Protein AF-A0A9E0N3Q5-F1 (afdb_monomer)

Solvent-accessible surface area (backbone atoms only — not comparable to full-atom values): 9270 Å² total; per-residue (Å²): 134,84,78,81,69,76,55,69,64,60,50,49,52,55,47,21,75,75,67,37,58,82,68,37,63,36,84,40,84,40,103,42,85,47,81,88,51,30,49,44,81,39,65,63,56,91,84,67,74,76,74,78,75,83,82,80,71,87,70,84,83,65,54,80,38,70,50,98,61,68,41,80,38,55,69,56,97,90,34,49,38,51,85,44,68,46,44,80,76,46,68,76,48,76,42,80,37,50,75,65,75,50,89,89,46,101,57,61,57,73,62,43,44,36,39,31,31,39,28,36,32,78,76,51,62,48,32,33,32,34,32,50,75,82,61,51,51,47,103,82,69,45,75,42,34,29,43,37,25,37,47,129

Mean predicted aligned error: 9.2 Å

pLDDT: mean 81.01, std 14.13, range [38.59, 95.25]

Radius of gyration: 20.04 Å; Cα contacts (8 Å, |Δi|>4): 259; chains: 1; bounding box: 64×31×47 Å

Structure (mmCIF, N/CA/C/O backbone):
data_AF-A0A9E0N3Q5-F1
#
_entry.id   AF-A0A9E0N3Q5-F1
#
loop_
_atom_site.group_PDB
_atom_site.id
_atom_site.type_symbol
_atom_site.label_atom_id
_atom_site.label_alt_id
_atom_site.label_comp_id
_atom_site.label_asym_id
_atom_site.label_entity_id
_atom_site.label_seq_id
_atom_site.pdbx_PDB_ins_code
_atom_site.Cartn_x
_atom_site.Cartn_y
_atom_site.Cartn_z
_atom_site.occupancy
_atom_site.B_iso_or_equiv
_atom_site.auth_seq_id
_atom_site.auth_comp_id
_atom_site.auth_asym_id
_atom_site.auth_atom_id
_atom_site.pdbx_PDB_model_num
ATOM 1 N N . GLU A 1 1 ? -41.183 0.006 6.611 1.00 38.59 1 GLU A N 1
ATOM 2 C CA . GLU A 1 1 ? -40.878 0.174 8.045 1.00 38.59 1 GLU A CA 1
ATOM 3 C C . GLU A 1 1 ? -39.390 0.453 8.188 1.00 38.59 1 GLU A C 1
ATOM 5 O O . GLU A 1 1 ? -38.574 -0.404 7.871 1.00 38.59 1 GLU A O 1
ATOM 10 N N . GLN A 1 2 ? -39.025 1.692 8.519 1.00 44.47 2 GLN A N 1
ATOM 11 C CA . GLN A 1 2 ? -37.634 2.066 8.766 1.00 44.47 2 GLN A CA 1
ATOM 12 C C . GLN A 1 2 ? -37.304 1.627 10.193 1.00 44.47 2 GLN A C 1
ATOM 14 O O . GLN A 1 2 ? -37.758 2.254 11.145 1.00 44.47 2 GLN A O 1
ATOM 19 N N . HIS A 1 3 ? -36.563 0.531 10.354 1.00 48.69 3 HIS A N 1
ATOM 20 C CA . HIS A 1 3 ? -35.942 0.251 11.644 1.00 48.69 3 HIS A CA 1
ATOM 21 C C . HIS A 1 3 ? -34.902 1.347 11.865 1.00 48.69 3 HIS A C 1
ATOM 23 O O . HIS A 1 3 ? -33.896 1.395 11.156 1.00 48.69 3 HIS A O 1
ATOM 29 N N . ALA A 1 4 ? -35.179 2.266 12.791 1.00 62.66 4 ALA A N 1
ATOM 30 C CA . ALA A 1 4 ? -34.179 3.200 13.278 1.00 62.66 4 ALA A CA 1
ATOM 31 C C . ALA A 1 4 ? -33.047 2.355 13.874 1.00 62.66 4 ALA A C 1
ATOM 33 O O . ALA A 1 4 ? -33.218 1.743 14.925 1.00 62.66 4 ALA A O 1
ATOM 34 N N . GLY A 1 5 ? -31.948 2.216 13.130 1.00 68.94 5 GLY A N 1
ATOM 35 C CA . GLY A 1 5 ? -30.794 1.451 13.584 1.00 68.94 5 GLY A CA 1
ATOM 36 C C . GLY A 1 5 ? -30.239 2.039 14.878 1.00 68.94 5 GLY A C 1
ATOM 37 O O . GLY A 1 5 ? -30.340 3.247 15.105 1.00 68.94 5 GLY A O 1
ATOM 38 N N . ASP A 1 6 ? -29.648 1.183 15.712 1.00 77.00 6 ASP A N 1
ATOM 39 C CA . ASP A 1 6 ? -28.957 1.614 16.925 1.00 77.00 6 ASP A CA 1
ATOM 40 C C . ASP A 1 6 ? -27.935 2.717 16.586 1.00 77.00 6 ASP A C 1
ATOM 42 O O . ASP A 1 6 ? -27.230 2.619 15.571 1.00 77.00 6 ASP A O 1
ATOM 46 N N . PRO A 1 7 ? -27.788 3.753 17.433 1.00 86.81 7 PRO A N 1
ATOM 47 C CA . PRO A 1 7 ? -26.716 4.723 17.281 1.00 86.81 7 PRO A CA 1
ATOM 48 C C . PRO A 1 7 ? -25.360 4.016 17.171 1.00 86.81 7 PRO A C 1
ATOM 50 O O . PRO A 1 7 ? -25.105 3.021 17.858 1.00 86.81 7 PRO A O 1
ATOM 53 N N . LEU A 1 8 ? -24.454 4.556 16.347 1.00 83.56 8 LEU A N 1
ATOM 54 C CA . LEU A 1 8 ? -23.108 3.994 16.155 1.00 83.56 8 LEU A CA 1
ATOM 55 C C . LEU A 1 8 ? -22.393 3.738 17.494 1.00 83.56 8 LEU A C 1
ATOM 57 O O . LEU A 1 8 ? -21.663 2.760 17.627 1.00 83.56 8 LEU A O 1
ATOM 61 N N . ALA A 1 9 ? -22.664 4.584 18.493 1.00 83.88 9 ALA A N 1
ATOM 62 C CA . ALA A 1 9 ? -22.193 4.426 19.865 1.00 83.88 9 ALA A CA 1
ATOM 63 C C . ALA A 1 9 ? -22.581 3.124 20.517 1.00 83.88 9 ALA A C 1
ATOM 65 O O . ALA A 1 9 ? -21.718 2.331 20.891 1.00 83.88 9 ALA A O 1
ATOM 66 N N . GLN A 1 10 ? -23.872 2.866 20.552 1.00 86.56 10 GLN A N 1
ATOM 67 C CA . GLN A 1 10 ? -24.396 1.666 21.159 1.00 86.56 10 GLN A CA 1
ATOM 68 C C . GLN A 1 10 ? -23.944 0.412 20.401 1.00 86.56 10 GLN A C 1
ATOM 70 O O . GLN A 1 10 ? -23.652 -0.615 21.011 1.00 86.56 10 GLN A O 1
ATOM 75 N N . THR A 1 11 ? -23.813 0.501 19.075 1.00 87.88 11 THR A N 1
ATOM 76 C CA . THR A 1 11 ? -23.305 -0.607 18.255 1.00 87.88 11 THR A CA 1
ATOM 77 C C . THR A 1 11 ? -21.849 -0.935 18.589 1.00 87.88 11 THR A C 1
ATOM 79 O O . THR A 1 11 ? -21.525 -2.097 18.833 1.00 87.88 11 THR A O 1
ATOM 82 N N . LEU A 1 12 ? -20.971 0.070 18.637 1.00 87.50 12 LEU A N 1
ATOM 83 C CA . LEU A 1 12 ? -19.558 -0.132 18.959 1.00 87.50 12 LEU A CA 1
ATOM 84 C C . LEU A 1 12 ? -19.363 -0.611 20.400 1.00 87.50 12 LEU A C 1
ATOM 86 O O . LEU A 1 12 ? -18.597 -1.543 20.608 1.00 87.50 12 LEU A O 1
ATOM 90 N N . GLU A 1 13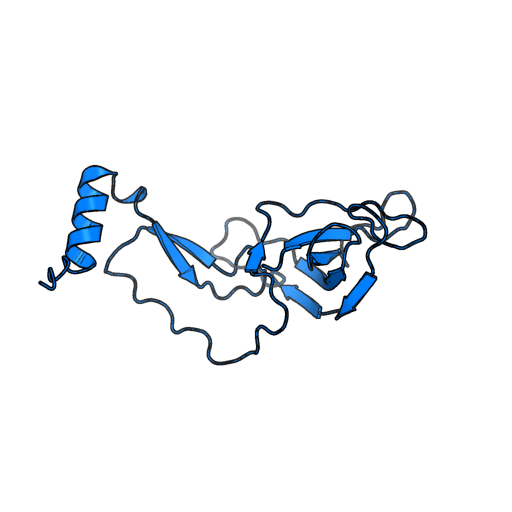 ? -20.087 -0.062 21.379 1.00 87.88 13 GLU A N 1
ATOM 91 C CA . GLU A 1 13 ? -20.035 -0.543 22.768 1.00 87.88 13 GLU A CA 1
ATOM 92 C C . GLU A 1 13 ? -20.415 -2.023 22.872 1.00 87.88 13 GLU A C 1
ATOM 94 O O . GLU A 1 13 ? -19.710 -2.809 23.507 1.00 87.88 13 GLU A O 1
ATOM 99 N N . ARG A 1 14 ? -21.494 -2.433 22.194 1.00 90.81 14 ARG A N 1
ATOM 100 C CA . ARG A 1 14 ? -21.924 -3.838 22.156 1.00 90.81 14 ARG A CA 1
ATOM 101 C C . ARG A 1 14 ? -20.892 -4.738 21.482 1.00 90.81 14 ARG A C 1
ATOM 103 O O . ARG A 1 14 ? -20.681 -5.858 21.946 1.00 90.81 14 ARG A O 1
ATOM 110 N N . LEU A 1 15 ? -20.268 -4.282 20.395 1.00 90.81 15 LEU A N 1
ATOM 111 C CA . LEU A 1 15 ? -19.197 -5.026 19.729 1.00 90.81 15 LEU A CA 1
ATOM 112 C C . LEU A 1 15 ? -17.980 -5.163 20.648 1.00 90.81 15 LEU A C 1
ATOM 114 O O . LEU A 1 15 ? -17.498 -6.277 20.837 1.00 90.81 15 LEU A O 1
ATOM 118 N N . SER A 1 16 ? -17.549 -4.077 21.286 1.00 91.50 16 SER A N 1
ATOM 119 C CA . SER A 1 16 ? -16.405 -4.059 22.201 1.00 91.50 16 SER A CA 1
ATOM 120 C C . SER A 1 16 ? -16.634 -4.935 23.431 1.00 91.50 16 SER A C 1
ATOM 122 O O . SER A 1 16 ? -15.728 -5.651 23.846 1.00 91.50 16 SER A O 1
ATOM 124 N N . ALA A 1 17 ? -17.853 -4.963 23.979 1.00 90.94 17 ALA A N 1
ATOM 125 C CA . ALA A 1 17 ? -18.203 -5.834 25.101 1.00 90.94 17 ALA A CA 1
ATOM 126 C C . ALA A 1 17 ? -18.172 -7.331 24.740 1.00 90.94 17 ALA A C 1
ATOM 128 O O . ALA A 1 17 ? -17.935 -8.168 25.607 1.00 90.94 17 ALA A O 1
ATOM 129 N N . ARG A 1 18 ? -18.423 -7.683 23.470 1.00 94.62 18 ARG A N 1
ATOM 130 C CA . ARG A 1 18 ? -18.472 -9.080 23.003 1.00 94.62 18 ARG A CA 1
ATOM 131 C C . ARG A 1 18 ? -17.147 -9.585 22.443 1.00 94.62 18 ARG A C 1
ATOM 133 O O . ARG A 1 18 ? -16.843 -10.760 22.608 1.00 94.62 18 ARG A O 1
ATOM 140 N N . LEU A 1 19 ? -16.410 -8.729 21.740 1.00 93.19 19 LEU A N 1
ATOM 141 C CA . LEU A 1 19 ? -15.172 -9.079 21.037 1.00 93.19 19 LEU A CA 1
ATOM 142 C C . LEU A 1 19 ? -13.914 -8.669 21.816 1.00 93.19 19 LEU A C 1
ATOM 144 O O . LEU A 1 19 ? -12.837 -9.163 21.506 1.00 93.19 19 LEU A O 1
ATOM 148 N N . GLY A 1 20 ? -14.046 -7.808 22.829 1.00 91.44 20 GLY A N 1
ATOM 149 C CA . GLY A 1 20 ? -12.934 -7.134 23.498 1.00 91.44 20 GLY A CA 1
ATOM 150 C C . GLY A 1 20 ? -12.699 -5.744 22.903 1.00 91.44 20 GLY A C 1
ATOM 151 O O . GLY A 1 20 ? -12.804 -5.554 21.691 1.00 91.44 20 GLY A O 1
ATOM 152 N N . ALA A 1 21 ? -12.387 -4.761 23.753 1.00 87.44 21 ALA A N 1
ATOM 153 C CA . ALA A 1 21 ? -12.256 -3.365 23.329 1.00 87.44 21 ALA A CA 1
ATOM 154 C C . ALA A 1 21 ? -11.159 -3.178 22.267 1.00 87.44 21 ALA A C 1
ATOM 156 O O . ALA A 1 21 ? -11.356 -2.438 21.308 1.00 87.44 21 ALA A O 1
ATOM 157 N N . ASP A 1 22 ? -10.058 -3.920 22.387 1.00 90.19 22 ASP A N 1
ATOM 158 C CA . ASP A 1 22 ? -8.915 -3.842 21.471 1.00 90.19 22 ASP A CA 1
ATOM 159 C C . ASP A 1 22 ? -9.163 -4.532 20.118 1.00 90.19 22 ASP A C 1
ATOM 161 O O . ASP A 1 22 ? -8.415 -4.328 19.165 1.00 90.19 22 ASP A O 1
ATOM 165 N N . GLN A 1 23 ? -10.236 -5.323 20.005 1.00 92.00 23 GLN A N 1
ATOM 166 C CA . GLN A 1 23 ? -10.576 -6.070 18.790 1.00 92.00 23 GLN A CA 1
ATOM 167 C C . GLN A 1 23 ? -11.521 -5.304 17.857 1.00 92.00 23 GLN A C 1
ATOM 169 O O . GLN A 1 23 ? -11.738 -5.721 16.718 1.00 92.00 23 GLN A O 1
ATOM 174 N N . VAL A 1 24 ? -12.092 -4.188 18.318 1.00 91.88 24 VAL A N 1
ATOM 175 C CA . VAL A 1 24 ? -12.949 -3.328 17.501 1.00 91.88 24 VAL A CA 1
ATOM 176 C C . VAL A 1 24 ? -12.122 -2.144 17.030 1.00 91.88 24 VAL A C 1
ATOM 178 O O . VAL A 1 24 ? -11.814 -1.234 17.797 1.00 91.88 24 VAL A O 1
ATOM 181 N N . LEU A 1 25 ? -11.752 -2.162 15.752 1.00 91.06 25 LEU A N 1
ATOM 182 C CA . LEU A 1 25 ? -10.851 -1.181 15.159 1.00 91.06 25 LEU A CA 1
ATOM 183 C C . LEU A 1 25 ? -11.588 -0.273 14.174 1.00 91.06 25 LEU A C 1
ATOM 185 O O . LEU A 1 25 ? -12.557 -0.664 13.523 1.00 91.06 25 LEU A O 1
ATOM 189 N N . ARG A 1 26 ? -11.087 0.950 14.033 1.00 87.88 26 ARG A N 1
ATOM 190 C CA . ARG A 1 26 ? -11.500 1.914 13.012 1.00 87.88 26 ARG A CA 1
ATOM 191 C C . ARG A 1 26 ? -10.281 2.419 12.252 1.00 87.88 26 ARG A C 1
ATOM 193 O O . ARG A 1 26 ? -9.184 2.477 12.803 1.00 87.88 26 ARG A O 1
ATOM 200 N N . LEU A 1 27 ? -10.495 2.846 11.012 1.00 86.50 27 LEU A N 1
ATOM 201 C CA . LEU A 1 27 ? -9.478 3.567 10.253 1.00 86.50 27 LEU A CA 1
ATOM 202 C C . LEU A 1 27 ? -9.369 5.009 10.758 1.00 86.50 27 LEU A C 1
ATOM 204 O O . LEU A 1 27 ? -10.375 5.707 10.934 1.00 86.50 27 LEU A O 1
ATOM 208 N N . GLN A 1 28 ? -8.136 5.451 10.967 1.00 86.12 28 GLN A N 1
ATOM 209 C CA . GLN A 1 28 ? -7.776 6.831 11.253 1.00 86.12 28 GLN A CA 1
ATOM 210 C C . GLN A 1 28 ? -6.787 7.318 10.195 1.00 86.12 28 GLN A C 1
ATOM 212 O O . GLN A 1 28 ? -5.797 6.647 9.922 1.00 86.12 28 GLN A O 1
ATOM 217 N N . ALA A 1 29 ? -7.047 8.493 9.619 1.00 84.00 29 ALA A N 1
ATOM 218 C CA . ALA A 1 29 ? -6.098 9.143 8.725 1.00 84.00 29 ALA A CA 1
ATOM 219 C C . ALA A 1 29 ? -4.883 9.654 9.511 1.00 84.00 29 ALA A C 1
ATOM 221 O O . ALA A 1 29 ? -5.031 10.264 10.575 1.00 84.00 29 ALA A O 1
ATOM 222 N N . CYS A 1 30 ? -3.698 9.439 8.953 1.00 82.62 30 CYS A N 1
ATOM 223 C CA . CYS A 1 30 ? -2.416 9.863 9.497 1.00 82.62 30 CYS A CA 1
ATOM 224 C C . CYS A 1 30 ? -1.771 10.892 8.563 1.00 82.62 30 CYS A C 1
ATOM 226 O O . CYS A 1 30 ? -1.887 10.804 7.339 1.00 82.62 30 CYS A O 1
ATOM 228 N N . ALA A 1 31 ? -1.069 11.869 9.137 1.00 81.94 31 ALA A N 1
ATOM 229 C CA . ALA A 1 31 ? -0.372 12.918 8.394 1.00 81.94 31 ALA A CA 1
ATOM 230 C C . ALA A 1 31 ? 0.996 12.438 7.865 1.00 81.94 31 ALA A C 1
ATOM 232 O O . ALA A 1 31 ? 2.022 13.060 8.118 1.00 81.94 31 ALA A O 1
ATOM 233 N N . ASP A 1 32 ? 1.008 11.319 7.139 1.00 81.56 32 ASP A N 1
ATOM 234 C CA . ASP A 1 32 ? 2.195 10.777 6.474 1.00 81.56 32 ASP A CA 1
ATOM 235 C C . ASP A 1 32 ? 1.943 10.690 4.966 1.00 81.56 32 ASP A C 1
ATOM 237 O O . ASP A 1 32 ? 0.855 10.342 4.512 1.00 81.56 32 ASP A O 1
ATOM 241 N N . HIS A 1 33 ? 2.941 11.031 4.157 1.00 81.81 33 HIS A N 1
ATOM 242 C CA . HIS A 1 33 ? 2.804 11.001 2.704 1.00 81.81 33 HIS A CA 1
ATOM 243 C C . HIS A 1 33 ? 3.026 9.605 2.111 1.00 81.81 33 HIS A C 1
ATOM 245 O O . HIS A 1 33 ? 2.596 9.378 0.976 1.00 81.81 33 HIS A O 1
ATOM 251 N N . ARG A 1 34 ? 3.626 8.664 2.852 1.00 86.44 34 ARG A N 1
ATOM 252 C CA . ARG A 1 34 ? 3.818 7.270 2.429 1.00 86.44 34 ARG A CA 1
ATOM 253 C C . ARG A 1 34 ? 2.470 6.549 2.355 1.00 86.44 34 ARG A C 1
ATOM 255 O O . ARG A 1 34 ? 1.753 6.548 3.353 1.00 86.44 34 ARG A O 1
ATOM 262 N N . PRO A 1 35 ? 2.113 5.923 1.219 1.00 86.62 35 PRO A N 1
ATOM 263 C CA . PRO A 1 35 ? 0.835 5.225 1.052 1.00 86.62 35 PRO A CA 1
ATOM 264 C C . PRO A 1 35 ? 0.527 4.255 2.195 1.00 86.62 35 PRO A C 1
ATOM 266 O O . PRO A 1 35 ? -0.575 4.267 2.734 1.00 86.62 35 PRO A O 1
ATOM 269 N N . GLU A 1 36 ? 1.527 3.473 2.601 1.00 87.94 36 GLU A N 1
ATOM 270 C CA . GLU A 1 36 ? 1.437 2.487 3.679 1.00 87.94 36 GLU A CA 1
ATOM 271 C C . GLU A 1 36 ? 1.216 3.085 5.081 1.00 87.94 36 GLU A C 1
ATOM 273 O O . GLU A 1 36 ? 0.767 2.369 5.968 1.00 87.94 36 GLU A O 1
ATOM 278 N N . GLN A 1 37 ? 1.509 4.375 5.290 1.00 85.94 37 GLN A N 1
ATOM 279 C CA . GLN A 1 37 ? 1.410 5.056 6.592 1.00 85.94 37 GLN A CA 1
ATOM 280 C C . GLN A 1 37 ? 0.346 6.162 6.621 1.00 85.94 37 GLN A C 1
ATOM 282 O O . GLN A 1 37 ? 0.190 6.842 7.630 1.00 85.94 37 GLN A O 1
ATOM 287 N N . ARG A 1 38 ? -0.417 6.352 5.536 1.00 83.81 38 ARG A N 1
ATOM 288 C CA . ARG A 1 38 ? -1.500 7.355 5.457 1.00 83.81 38 ARG A CA 1
ATOM 289 C C . ARG A 1 38 ? -2.692 7.062 6.350 1.00 83.81 38 ARG A C 1
ATOM 291 O O . ARG A 1 38 ? -3.532 7.936 6.558 1.00 83.81 38 ARG A O 1
ATOM 298 N N . GLN A 1 39 ? -2.796 5.834 6.830 1.00 86.25 39 GLN A N 1
ATOM 299 C CA . GLN A 1 39 ? -3.875 5.394 7.690 1.00 86.25 39 GLN A CA 1
ATOM 300 C C . GLN A 1 39 ? -3.371 4.359 8.684 1.00 86.25 39 GLN A C 1
ATOM 302 O O . GLN A 1 39 ? -2.477 3.576 8.374 1.00 86.25 39 GLN A O 1
ATOM 307 N N . ALA A 1 40 ? -3.986 4.338 9.858 1.00 87.38 40 ALA A N 1
ATOM 308 C CA . ALA A 1 40 ? -3.736 3.341 10.881 1.00 87.38 40 ALA A CA 1
ATOM 309 C C . ALA A 1 40 ? -5.057 2.765 11.389 1.00 87.38 40 ALA A C 1
ATOM 311 O O . ALA A 1 40 ? -6.081 3.454 11.444 1.00 87.38 40 ALA A O 1
ATOM 312 N N . TRP A 1 41 ? -5.015 1.494 11.780 1.00 89.06 41 TRP A N 1
ATOM 313 C CA . TRP A 1 41 ? -6.073 0.889 12.574 1.00 89.06 41 TRP A CA 1
ATOM 314 C C . TRP A 1 41 ? -5.890 1.303 14.029 1.00 89.06 41 TRP A C 1
ATOM 316 O O . TRP A 1 41 ? -4.839 1.062 14.617 1.00 89.06 41 TRP A O 1
ATOM 326 N N . VAL A 1 42 ? -6.913 1.926 14.602 1.00 89.00 42 VAL A N 1
ATOM 327 C CA . VAL A 1 42 ? -6.932 2.338 16.009 1.00 89.00 42 VAL A CA 1
ATOM 328 C C . VAL A 1 42 ? -8.166 1.774 16.693 1.00 89.00 42 VAL A C 1
ATOM 330 O O . VAL A 1 42 ? -9.182 1.536 16.038 1.00 89.00 42 VAL A O 1
ATOM 333 N N . VAL A 1 43 ? -8.097 1.586 18.011 1.00 89.94 43 VAL A N 1
ATOM 334 C CA . VAL A 1 43 ? -9.248 1.142 18.806 1.00 89.94 43 VAL A CA 1
ATOM 335 C C . VAL A 1 43 ? -10.422 2.095 18.594 1.00 89.94 43 VAL A C 1
ATOM 337 O O . VAL A 1 43 ? -10.296 3.319 18.708 1.00 89.94 43 VAL A O 1
ATOM 340 N N . ALA A 1 44 ? -11.574 1.530 18.249 1.00 86.38 44 ALA A N 1
ATOM 341 C CA . ALA A 1 44 ? -12.790 2.266 17.968 1.00 86.38 44 ALA A CA 1
ATOM 342 C C . ALA A 1 44 ? -13.400 2.791 19.275 1.00 86.38 44 ALA A C 1
ATOM 344 O O . ALA A 1 44 ? -14.295 2.185 19.858 1.00 86.38 44 ALA A O 1
ATOM 345 N N . SER A 1 45 ? -12.908 3.943 19.736 1.00 78.00 45 SER A N 1
ATOM 346 C CA . SER A 1 45 ? -13.472 4.668 20.875 1.00 78.00 45 SER A CA 1
ATOM 347 C C . SER A 1 45 ? -14.175 5.956 20.439 1.00 78.00 45 SER A C 1
ATOM 349 O O . SER A 1 45 ? -13.837 6.572 19.422 1.00 78.00 45 SER A O 1
ATOM 351 N N . PHE A 1 46 ? -15.153 6.385 21.240 1.00 65.62 46 PHE A N 1
ATOM 352 C CA . PHE A 1 46 ? -15.898 7.635 21.033 1.00 65.62 46 PHE A CA 1
ATOM 353 C C . PHE A 1 46 ? -15.083 8.895 21.313 1.00 65.62 46 PHE A C 1
ATOM 355 O O . PHE A 1 46 ? -15.455 9.975 20.859 1.00 65.62 46 PHE A O 1
ATOM 362 N N . ALA A 1 47 ? -13.972 8.772 22.041 1.00 61.09 47 ALA A N 1
ATOM 363 C CA . ALA A 1 47 ? -13.184 9.917 22.478 1.00 61.09 47 ALA A CA 1
ATOM 364 C C . ALA A 1 47 ? -12.346 10.537 21.344 1.00 61.09 47 ALA A C 1
ATOM 366 O O . ALA A 1 47 ? -11.999 11.717 21.404 1.00 61.09 47 ALA A O 1
ATOM 367 N N . ALA A 1 48 ? -12.035 9.773 20.292 1.00 59.00 48 ALA A N 1
ATOM 368 C CA . ALA A 1 48 ? -11.193 10.245 19.200 1.00 59.00 48 ALA A CA 1
ATOM 369 C C . ALA A 1 48 ? -12.022 10.969 18.126 1.00 59.00 48 ALA A C 1
ATOM 371 O O . ALA A 1 48 ? -12.680 10.357 17.274 1.00 59.00 48 ALA A O 1
ATOM 372 N N . LYS A 1 49 ? -11.957 12.305 18.144 1.00 62.06 49 LYS A N 1
ATOM 373 C CA . LYS A 1 49 ? -12.456 13.145 17.053 1.00 62.06 49 LYS A CA 1
ATOM 374 C C . LYS A 1 49 ? -11.627 12.836 15.806 1.00 62.06 49 LYS A C 1
ATOM 376 O O . LYS A 1 49 ? -10.403 12.937 15.844 1.00 62.06 49 LYS A O 1
ATOM 381 N N . ALA A 1 50 ? -12.284 12.435 14.716 1.00 60.16 50 ALA A N 1
ATOM 382 C CA . ALA A 1 50 ? -11.580 12.190 13.463 1.00 60.16 50 ALA A CA 1
ATOM 383 C C . ALA A 1 50 ? -10.843 13.477 13.051 1.00 60.16 50 ALA A C 1
ATOM 385 O O . ALA A 1 50 ? -11.466 14.548 13.080 1.00 60.16 50 ALA A O 1
ATOM 386 N N . PRO A 1 51 ? -9.547 13.408 12.696 1.00 63.38 51 PRO A N 1
ATOM 387 C CA . PRO A 1 51 ? -8.870 14.564 12.138 1.00 63.38 51 PRO A CA 1
ATOM 388 C C . PRO A 1 51 ? -9.634 15.026 10.888 1.00 63.38 51 PRO A C 1
ATOM 390 O O . PRO A 1 51 ? -10.196 14.192 10.168 1.00 63.38 51 PRO A O 1
ATOM 393 N N . PRO A 1 52 ? -9.721 16.344 10.642 1.00 61.41 52 PRO A N 1
ATOM 394 C CA . PRO A 1 52 ? -10.389 16.851 9.455 1.00 61.41 52 PRO A CA 1
ATOM 395 C C . PRO A 1 52 ? -9.748 16.225 8.217 1.00 61.41 52 PRO A C 1
ATOM 397 O O . PRO A 1 52 ? -8.521 16.157 8.120 1.00 61.41 52 PRO A O 1
ATOM 400 N N . ALA A 1 53 ? -10.579 15.767 7.278 1.00 57.69 53 ALA A N 1
ATOM 401 C CA . ALA A 1 53 ? -10.081 15.282 6.000 1.00 57.69 53 ALA A CA 1
ATOM 402 C C . ALA A 1 53 ? -9.196 16.375 5.373 1.00 57.69 53 ALA A C 1
ATOM 404 O O . ALA A 1 53 ? -9.607 17.546 5.372 1.00 57.69 53 ALA A O 1
ATOM 405 N N . PRO A 1 54 ? -7.992 16.037 4.878 1.00 57.53 54 PRO A N 1
ATOM 406 C CA . PRO A 1 54 ? -7.130 17.019 4.243 1.00 57.53 54 PRO A CA 1
ATOM 407 C C . PRO A 1 54 ? -7.901 17.689 3.101 1.00 57.53 54 PRO A C 1
ATOM 409 O O . PRO A 1 54 ? -8.392 17.032 2.183 1.00 57.53 54 PRO A O 1
ATOM 412 N N . LYS A 1 55 ? -8.067 19.013 3.188 1.00 51.38 55 LYS A N 1
ATOM 413 C CA . LYS A 1 55 ? -8.718 19.803 2.142 1.00 51.38 55 LYS A CA 1
ATOM 414 C C . LYS A 1 55 ? -7.717 20.015 1.014 1.00 51.38 55 LYS A C 1
ATOM 416 O O . LYS A 1 55 ? -6.830 20.849 1.137 1.00 51.38 55 LYS A O 1
ATOM 421 N N . GLY A 1 56 ? -7.903 19.281 -0.079 1.00 53.34 56 GLY A N 1
ATOM 422 C CA . GLY A 1 56 ? -7.192 19.502 -1.333 1.00 53.34 56 GLY A CA 1
ATOM 423 C C . GLY A 1 56 ? -5.828 18.824 -1.411 1.00 53.34 56 GLY A C 1
ATOM 424 O O . GLY A 1 56 ? -4.848 19.271 -0.833 1.00 53.34 56 GLY A O 1
ATOM 425 N N . TRP A 1 57 ? -5.772 17.769 -2.207 1.00 43.84 57 TRP A N 1
ATOM 426 C CA . TRP A 1 57 ? -4.977 17.688 -3.430 1.00 43.84 57 TRP A CA 1
ATOM 427 C C . TRP A 1 57 ? -5.588 16.532 -4.215 1.00 43.84 57 TRP A C 1
ATOM 429 O O . TRP A 1 57 ? -5.943 15.502 -3.638 1.00 43.84 57 TRP A O 1
ATOM 439 N N . ALA A 1 58 ? -5.840 16.745 -5.503 1.00 47.41 58 ALA A N 1
ATOM 440 C CA . ALA A 1 58 ? -6.462 15.736 -6.332 1.00 47.41 58 ALA A CA 1
ATOM 441 C C . ALA A 1 58 ? -5.587 14.476 -6.299 1.00 47.41 58 ALA A C 1
ATOM 443 O O . ALA A 1 58 ? -4.430 14.460 -6.717 1.00 47.41 58 ALA A O 1
ATOM 444 N N . SER A 1 59 ? -6.169 13.430 -5.724 1.00 53.56 59 SER A N 1
ATOM 445 C CA . SER A 1 59 ? -5.686 12.060 -5.667 1.00 53.56 59 SER A CA 1
ATOM 446 C C . SER A 1 59 ? -5.792 11.430 -7.058 1.00 53.56 59 SER A C 1
ATOM 448 O O . SER A 1 59 ? -6.395 10.373 -7.214 1.00 53.56 59 SER A O 1
ATOM 450 N N . GLU A 1 60 ? -5.297 12.100 -8.098 1.00 60.28 60 GLU A N 1
ATOM 451 C CA . GLU A 1 60 ? -5.716 11.753 -9.458 1.00 60.28 60 GLU A CA 1
ATOM 452 C C . GLU A 1 60 ? -5.246 10.362 -9.879 1.00 60.28 60 GLU A C 1
ATOM 454 O O . GLU A 1 60 ? -5.877 9.765 -10.740 1.00 60.28 60 GLU A O 1
ATOM 459 N N . LEU A 1 61 ? -4.217 9.804 -9.228 1.00 73.69 61 LEU A N 1
ATOM 460 C CA . LEU A 1 61 ? -3.656 8.497 -9.575 1.00 73.69 61 LEU A CA 1
ATOM 461 C C . LEU A 1 61 ? -3.244 7.647 -8.358 1.00 73.69 61 LEU A C 1
ATOM 463 O O . LEU A 1 61 ? -2.238 6.942 -8.420 1.00 73.69 61 LEU A O 1
ATOM 467 N N . TRP A 1 62 ? -3.987 7.697 -7.245 1.00 83.81 62 TRP A N 1
ATOM 468 C CA . TRP A 1 62 ? -3.782 6.705 -6.173 1.00 83.81 62 TRP A CA 1
ATOM 469 C C . TRP A 1 62 ? -4.558 5.432 -6.474 1.00 83.81 62 TRP A C 1
ATOM 471 O O . TRP A 1 62 ? -5.725 5.521 -6.862 1.00 83.81 62 TRP A O 1
ATOM 481 N N . PRO A 1 63 ? -3.947 4.254 -6.281 1.00 88.44 63 PRO A N 1
ATOM 482 C CA . PRO A 1 63 ? -4.653 3.003 -6.469 1.00 88.44 63 PRO A CA 1
ATOM 483 C C . PRO A 1 63 ? -5.744 2.857 -5.412 1.00 88.44 63 PRO A C 1
ATOM 485 O O . PRO A 1 63 ? -5.599 3.294 -4.269 1.00 88.44 63 PRO A O 1
ATOM 488 N N . THR A 1 64 ? -6.821 2.178 -5.791 1.00 88.12 64 THR A N 1
ATOM 489 C CA . THR A 1 64 ? -7.899 1.804 -4.870 1.00 88.12 64 THR A CA 1
ATOM 490 C C . THR A 1 64 ? -7.398 0.835 -3.802 1.00 88.12 64 THR A C 1
ATOM 492 O O . THR A 1 64 ? -7.824 0.904 -2.652 1.00 88.12 64 THR A O 1
ATOM 495 N N . TRP A 1 65 ? -6.470 -0.050 -4.177 1.00 90.06 65 TRP A N 1
ATOM 496 C CA . TRP A 1 65 ? -5.939 -1.088 -3.304 1.00 90.06 65 TRP A CA 1
ATOM 497 C C . TRP A 1 65 ? -4.417 -1.055 -3.280 1.00 90.06 65 TRP A C 1
ATOM 499 O O . TRP A 1 65 ? -3.766 -1.069 -4.326 1.00 90.06 65 TRP A O 1
ATOM 509 N N . LEU A 1 66 ? -3.856 -1.063 -2.073 1.00 92.25 66 LEU A N 1
ATOM 510 C CA . LEU A 1 66 ? -2.432 -1.272 -1.841 1.00 92.25 66 LEU A CA 1
ATOM 511 C C . LEU A 1 66 ? -2.187 -2.731 -1.463 1.00 92.25 66 LEU A C 1
ATOM 51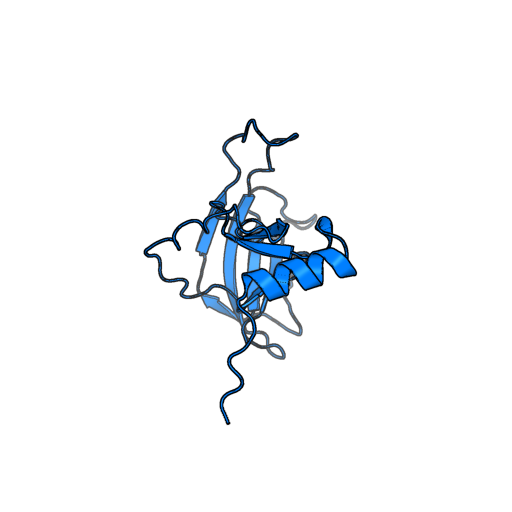3 O O . LEU A 1 66 ? -2.948 -3.322 -0.694 1.00 92.25 66 LEU A O 1
ATOM 517 N N . LEU A 1 67 ? -1.103 -3.298 -1.982 1.00 92.62 67 LEU A N 1
ATOM 518 C CA . LEU A 1 67 ? -0.611 -4.590 -1.534 1.00 92.62 67 LEU A CA 1
ATOM 519 C C . LEU A 1 67 ? -0.077 -4.470 -0.096 1.00 92.62 67 LEU A C 1
ATOM 521 O O . LEU A 1 67 ? 0.559 -3.463 0.225 1.00 92.62 67 LEU A O 1
ATOM 525 N N . PRO A 1 68 ? -0.265 -5.495 0.760 1.00 89.81 68 PRO A N 1
ATOM 526 C CA . PRO A 1 68 ? 0.297 -5.500 2.113 1.00 89.81 68 PRO A CA 1
ATOM 527 C C . PRO A 1 68 ? 1.821 -5.344 2.129 1.00 89.81 68 PRO A C 1
ATOM 529 O O . PRO A 1 68 ? 2.377 -4.736 3.040 1.00 89.81 68 PRO A O 1
ATOM 532 N N . GLN A 1 69 ? 2.491 -5.893 1.115 1.00 90.88 69 GLN A N 1
ATOM 533 C CA . GLN A 1 69 ? 3.920 -5.732 0.880 1.00 90.88 69 GLN A CA 1
ATOM 534 C C . GLN A 1 69 ? 4.158 -5.457 -0.609 1.00 90.88 69 GLN A C 1
ATOM 536 O O . GLN A 1 69 ? 3.556 -6.145 -1.442 1.00 90.88 69 GLN A O 1
ATOM 541 N N . PRO A 1 70 ? 5.021 -4.485 -0.963 1.00 93.12 70 PRO A N 1
ATOM 542 C CA . PRO A 1 70 ? 5.419 -4.273 -2.348 1.00 93.12 70 PRO A CA 1
ATOM 543 C C . PRO A 1 70 ? 6.052 -5.534 -2.944 1.00 93.12 70 PRO A C 1
ATOM 545 O O . PRO A 1 70 ? 6.912 -6.158 -2.322 1.00 93.12 70 PRO A O 1
ATOM 548 N N . GLN A 1 71 ? 5.641 -5.906 -4.154 1.00 93.75 71 GLN A N 1
ATOM 549 C CA . GLN A 1 71 ? 6.162 -7.082 -4.851 1.00 93.75 71 GLN A CA 1
ATOM 550 C C . GLN A 1 71 ? 7.249 -6.671 -5.847 1.00 93.75 71 GLN A C 1
ATOM 552 O O . GLN A 1 71 ? 6.973 -5.824 -6.696 1.00 93.75 71 GLN A O 1
ATOM 557 N N . PRO A 1 72 ? 8.464 -7.244 -5.792 1.00 93.50 72 PRO A N 1
ATOM 558 C CA . PRO A 1 72 ? 9.513 -6.922 -6.753 1.00 93.50 72 PRO A CA 1
ATOM 559 C C . PRO A 1 72 ? 9.115 -7.378 -8.161 1.00 93.50 72 PRO A C 1
ATOM 561 O O . PRO A 1 72 ? 8.607 -8.484 -8.354 1.00 93.50 72 PRO A O 1
ATOM 564 N N . LEU A 1 73 ? 9.370 -6.527 -9.150 1.00 93.00 73 LEU A N 1
ATOM 565 C CA . LEU A 1 73 ? 9.129 -6.810 -10.560 1.00 93.00 73 L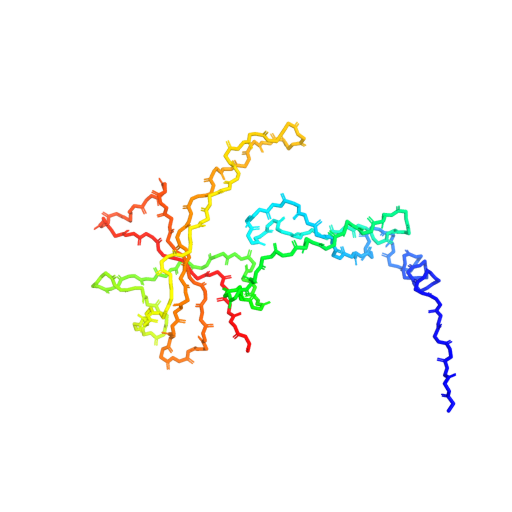EU A CA 1
ATOM 566 C C . L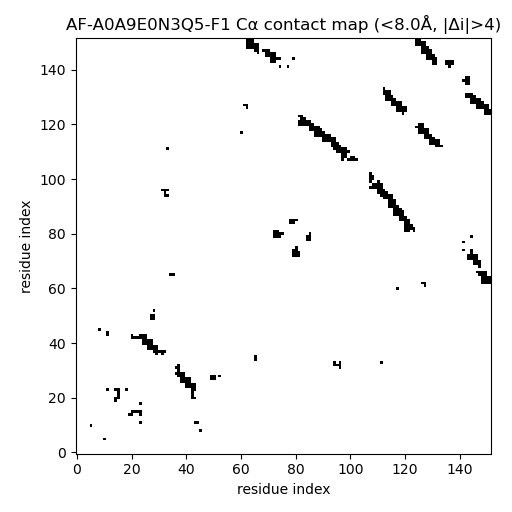EU A 1 73 ? 10.439 -7.173 -11.248 1.00 93.00 73 LEU A C 1
ATOM 568 O O . LEU A 1 73 ? 11.471 -6.535 -11.045 1.00 93.00 73 LEU A O 1
ATOM 572 N N . GLN A 1 74 ? 10.376 -8.184 -12.111 1.00 91.75 74 GLN A N 1
ATOM 573 C CA . GLN A 1 74 ? 11.486 -8.519 -12.994 1.00 91.75 74 GLN A CA 1
ATOM 574 C C . GLN A 1 74 ? 11.653 -7.422 -14.045 1.00 91.75 74 GLN A C 1
ATOM 576 O O . GLN A 1 74 ? 10.668 -6.861 -14.526 1.00 91.75 74 GLN A O 1
ATOM 581 N N . VAL A 1 75 ? 12.892 -7.145 -14.440 1.00 91.31 75 VAL A N 1
ATOM 582 C CA . VAL A 1 75 ? 13.206 -6.157 -15.476 1.00 91.31 75 VAL A CA 1
ATOM 583 C C . VAL A 1 75 ? 13.850 -6.878 -16.650 1.00 91.31 75 VAL A C 1
ATOM 585 O O . VAL A 1 75 ? 14.860 -7.555 -16.495 1.00 91.31 75 VAL A O 1
ATOM 588 N N . GLN A 1 76 ? 13.273 -6.727 -17.839 1.00 89.56 76 GLN A N 1
ATOM 589 C CA . GLN A 1 76 ? 13.837 -7.254 -19.082 1.00 89.56 76 GLN A CA 1
ATOM 590 C C . GLN A 1 76 ? 14.031 -6.096 -20.053 1.00 89.56 76 GLN A C 1
ATOM 592 O O . GLN A 1 76 ? 13.100 -5.328 -20.282 1.00 89.56 76 GLN A O 1
ATOM 597 N N . HIS A 1 77 ? 15.239 -5.946 -20.602 1.00 87.06 77 HIS A N 1
ATOM 598 C CA . HIS A 1 77 ? 15.586 -4.841 -21.507 1.00 87.06 77 HIS A CA 1
ATOM 599 C C . HIS A 1 77 ? 15.205 -3.451 -20.953 1.00 87.06 77 HIS A C 1
ATOM 601 O O . HIS A 1 77 ? 14.673 -2.619 -21.680 1.00 87.06 77 HIS A O 1
ATOM 607 N N . GLN A 1 78 ? 15.455 -3.203 -19.659 1.00 86.19 78 GLN A N 1
ATOM 608 C CA . GLN A 1 78 ? 15.095 -1.957 -18.955 1.00 86.19 78 GLN A CA 1
ATOM 609 C C . GLN A 1 78 ? 13.580 -1.690 -18.813 1.00 86.19 78 GLN A C 1
ATOM 611 O O . GLN A 1 78 ? 13.184 -0.595 -18.418 1.00 86.19 78 GLN A O 1
ATOM 616 N N . VAL A 1 79 ? 12.726 -2.687 -19.076 1.00 90.31 79 VAL A N 1
ATOM 617 C CA . VAL A 1 79 ? 11.266 -2.588 -18.928 1.00 90.31 79 VAL A CA 1
ATOM 618 C C . VAL A 1 79 ? 10.778 -3.530 -17.818 1.00 90.31 79 VAL A C 1
ATOM 620 O O . VAL A 1 79 ? 11.031 -4.740 -17.907 1.00 90.31 79 VAL A O 1
ATOM 623 N N . PRO A 1 80 ? 10.066 -3.026 -16.788 1.00 93.00 80 PRO A N 1
ATOM 624 C CA . PRO A 1 80 ? 9.490 -3.875 -15.751 1.00 93.00 80 PRO A CA 1
ATOM 625 C C . PRO A 1 80 ? 8.390 -4.782 -16.322 1.00 93.00 80 PRO A C 1
ATOM 627 O O . PRO A 1 80 ? 7.613 -4.384 -17.192 1.00 93.00 80 PRO A O 1
ATOM 630 N N . GLN A 1 81 ? 8.336 -6.015 -15.828 1.00 92.69 81 GLN A N 1
ATOM 631 C CA . GLN A 1 81 ? 7.457 -7.073 -16.320 1.00 92.69 81 GLN A CA 1
ATOM 632 C C . GLN A 1 81 ? 6.415 -7.449 -15.264 1.00 92.69 81 GLN A C 1
ATOM 634 O O . GLN A 1 81 ? 6.767 -7.748 -14.125 1.00 92.69 81 GLN A O 1
ATOM 639 N N . LEU A 1 82 ? 5.147 -7.503 -15.668 1.00 92.94 82 LEU A N 1
ATOM 640 C CA . LEU A 1 82 ? 4.035 -8.064 -14.899 1.00 92.94 82 LEU A CA 1
ATOM 641 C C . LEU A 1 82 ? 3.071 -8.728 -15.885 1.00 92.94 82 LEU A C 1
ATOM 643 O O . LEU A 1 82 ? 2.328 -8.039 -16.589 1.00 92.94 82 LEU A O 1
ATOM 647 N N . ASP A 1 83 ? 3.124 -10.057 -15.970 1.00 90.25 83 ASP A N 1
ATOM 648 C CA . ASP A 1 83 ? 2.417 -10.850 -16.989 1.00 90.25 83 ASP A CA 1
ATOM 649 C C . ASP A 1 83 ? 2.726 -10.416 -18.441 1.00 90.25 83 ASP A C 1
ATOM 651 O O . ASP A 1 83 ? 1.888 -10.534 -19.337 1.00 90.25 83 ASP A O 1
ATOM 655 N N . GLY A 1 84 ? 3.931 -9.882 -18.663 1.00 91.06 84 GLY A N 1
ATOM 656 C CA . GLY A 1 84 ? 4.371 -9.240 -19.904 1.00 91.06 84 GLY A CA 1
ATOM 657 C C . GLY A 1 84 ? 4.951 -7.839 -19.657 1.00 91.06 84 GLY A C 1
ATOM 658 O O . GLY A 1 84 ? 4.970 -7.377 -18.511 1.00 91.06 84 GLY A O 1
ATOM 659 N N . PRO A 1 85 ? 5.430 -7.147 -20.707 1.00 93.38 85 PRO A N 1
ATOM 660 C CA . PRO A 1 85 ? 6.047 -5.834 -20.564 1.00 93.38 85 PRO A CA 1
ATOM 661 C C . PRO A 1 85 ? 5.014 -4.788 -20.153 1.00 93.38 85 PRO A C 1
ATOM 663 O O . PRO A 1 85 ? 3.957 -4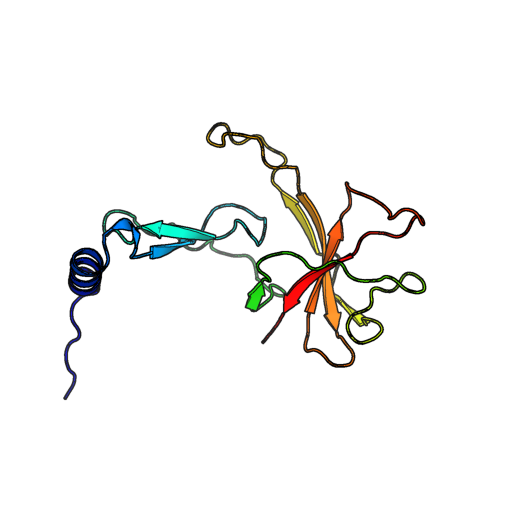.657 -20.774 1.00 93.38 85 PRO A O 1
ATOM 666 N N . LEU A 1 86 ? 5.331 -4.023 -19.110 1.00 94.62 86 LEU A N 1
ATOM 667 C CA . LEU A 1 86 ? 4.478 -2.932 -18.664 1.00 94.62 86 LEU A CA 1
ATOM 668 C C . LEU A 1 86 ? 4.589 -1.732 -19.605 1.00 94.62 86 LEU A C 1
ATOM 670 O O . LEU A 1 86 ? 5.681 -1.291 -19.963 1.00 94.62 86 LEU A O 1
ATOM 674 N N . THR A 1 87 ? 3.437 -1.164 -19.959 1.00 94.56 87 THR A N 1
ATOM 675 C CA . THR A 1 87 ? 3.364 0.118 -20.666 1.00 94.56 87 THR A CA 1
ATOM 676 C C . THR A 1 87 ? 3.155 1.232 -19.650 1.00 94.56 87 THR A C 1
ATOM 678 O O . THR A 1 87 ? 2.148 1.245 -18.940 1.00 94.56 87 THR A O 1
ATOM 681 N N . MET A 1 88 ? 4.096 2.169 -19.580 1.00 94.12 88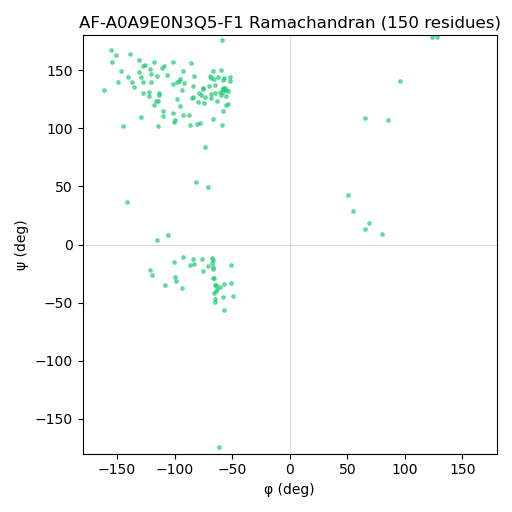 MET A N 1
ATOM 682 C CA . MET A 1 88 ? 4.021 3.324 -18.684 1.00 94.12 88 MET A CA 1
ATOM 683 C C . MET A 1 88 ? 2.989 4.320 -19.218 1.00 94.12 88 MET A C 1
ATOM 685 O O . MET A 1 88 ? 3.056 4.715 -20.378 1.00 94.12 88 MET A O 1
ATOM 689 N N . LEU A 1 89 ? 2.035 4.720 -18.380 1.00 92.69 89 LEU A N 1
ATOM 690 C CA . LEU A 1 89 ? 0.953 5.632 -18.761 1.00 92.69 89 LEU A CA 1
ATOM 691 C C . LEU A 1 89 ? 1.098 7.018 -18.137 1.00 92.69 89 LEU A C 1
ATOM 693 O O . LEU A 1 89 ? 0.714 8.006 -18.754 1.00 92.69 89 LEU A O 1
ATOM 697 N N . SER A 1 90 ? 1.620 7.097 -16.912 1.00 92.00 90 SER A N 1
ATOM 698 C CA . SER A 1 90 ? 1.849 8.363 -16.211 1.00 92.00 90 SER A CA 1
ATOM 699 C C . SER A 1 90 ? 2.976 8.236 -15.186 1.00 92.00 90 SER A C 1
ATOM 701 O O . SER A 1 90 ? 3.266 7.139 -14.702 1.00 92.00 90 SER A O 1
ATOM 703 N N . GLY A 1 91 ? 3.591 9.368 -14.847 1.00 87.69 91 GLY A N 1
ATOM 704 C CA . GLY A 1 91 ? 4.705 9.497 -13.910 1.00 87.69 91 GLY A CA 1
ATOM 705 C C . GLY A 1 91 ? 5.935 10.182 -14.531 1.00 87.69 91 GLY A C 1
ATOM 706 O O . GLY A 1 91 ? 5.914 10.534 -15.711 1.00 87.69 91 GLY A O 1
ATOM 707 N N . PRO A 1 92 ? 7.018 10.378 -13.754 1.00 90.44 92 PRO A N 1
ATOM 708 C CA . PRO A 1 92 ? 7.163 9.969 -12.357 1.00 90.44 92 PRO A CA 1
ATOM 709 C C . PRO A 1 92 ? 6.420 10.899 -11.389 1.00 90.44 92 PRO A C 1
ATOM 711 O O . PRO A 1 92 ? 6.643 12.109 -11.377 1.00 90.44 92 PRO A O 1
ATOM 714 N N . GLN A 1 93 ? 5.602 10.325 -10.508 1.00 90.06 93 GLN A N 1
ATOM 715 C CA . GLN A 1 93 ? 5.137 11.007 -9.303 1.00 90.06 93 GLN A CA 1
ATOM 716 C C . GLN A 1 93 ? 6.157 10.768 -8.189 1.00 90.06 93 GLN A C 1
ATOM 718 O O . GLN A 1 93 ? 6.319 9.646 -7.706 1.00 90.06 93 GLN A O 1
ATOM 723 N N . ARG A 1 94 ? 6.861 11.826 -7.782 1.00 90.44 94 ARG A N 1
ATOM 724 C CA . ARG A 1 94 ? 7.899 11.733 -6.751 1.00 90.44 94 ARG A CA 1
ATOM 725 C C . ARG A 1 94 ? 7.288 11.682 -5.358 1.00 90.44 94 ARG A C 1
ATOM 727 O O . ARG A 1 94 ? 6.468 12.527 -5.004 1.00 90.44 94 ARG A O 1
ATOM 734 N N . LEU A 1 95 ? 7.739 10.715 -4.569 1.00 88.25 95 LEU A N 1
ATOM 735 C CA . LEU A 1 95 ? 7.454 10.609 -3.148 1.00 88.25 95 LEU A CA 1
ATOM 736 C C . LEU A 1 95 ? 8.761 10.701 -2.371 1.00 88.25 95 LEU A C 1
ATOM 738 O O . LEU A 1 95 ? 9.649 9.864 -2.533 1.00 88.25 95 LEU A O 1
ATOM 742 N N . GLU A 1 96 ? 8.839 11.710 -1.509 1.00 88.75 96 GLU A N 1
ATOM 743 C CA . GLU A 1 96 ? 9.951 11.930 -0.591 1.00 88.75 96 GLU A CA 1
ATOM 744 C C . GLU A 1 96 ? 9.370 12.118 0.813 1.00 88.75 96 GLU A C 1
ATOM 746 O O . GLU A 1 96 ? 8.666 13.092 1.084 1.00 88.75 96 GLU A O 1
ATOM 751 N N . ALA A 1 97 ? 9.578 11.137 1.690 1.00 85.31 97 ALA A N 1
ATOM 752 C CA . ALA A 1 97 ? 8.948 11.097 3.008 1.00 85.31 97 ALA A CA 1
ATOM 753 C C . ALA A 1 97 ? 9.819 10.362 4.034 1.00 85.31 97 ALA A C 1
ATOM 755 O O . ALA A 1 97 ? 10.736 9.629 3.670 1.00 85.31 97 ALA A O 1
ATOM 756 N N . GLY A 1 98 ? 9.532 10.554 5.325 1.00 78.38 98 GLY A N 1
ATOM 757 C CA . GLY A 1 98 ? 10.251 9.877 6.412 1.00 78.38 98 GLY A CA 1
ATOM 758 C C . GLY A 1 98 ? 11.710 10.318 6.584 1.00 78.38 98 GLY A C 1
ATOM 759 O O . GLY A 1 98 ? 12.494 9.584 7.165 1.00 78.38 98 GLY A O 1
ATOM 760 N N . TRP A 1 99 ? 12.093 11.483 6.051 1.00 76.62 99 TRP A N 1
ATOM 761 C CA . TRP A 1 99 ? 13.453 12.025 6.166 1.00 76.62 99 TRP A CA 1
ATOM 762 C C . TRP A 1 99 ? 13.671 12.838 7.451 1.00 76.62 99 TRP A C 1
ATOM 764 O O . TRP A 1 99 ? 14.816 13.058 7.839 1.00 76.62 99 TRP A O 1
ATOM 774 N N . TRP A 1 100 ? 12.594 13.266 8.119 1.00 71.12 100 TRP A N 1
ATOM 775 C CA . TRP A 1 100 ? 12.680 13.882 9.441 1.00 71.12 100 TRP A CA 1
ATOM 776 C C . TRP A 1 100 ? 12.495 12.815 10.526 1.00 71.12 100 TRP A C 1
ATOM 778 O O . TRP A 1 100 ? 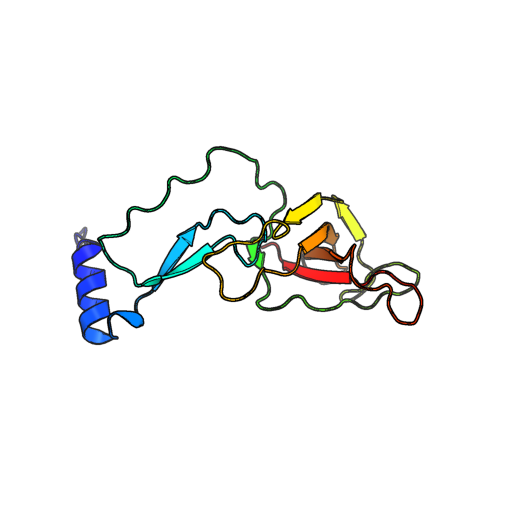11.558 12.017 10.424 1.00 71.12 100 TRP A O 1
ATOM 788 N N . PRO A 1 101 ? 13.353 12.779 11.558 1.00 66.75 101 PRO A N 1
ATOM 789 C CA . PRO A 1 101 ? 13.166 11.872 12.678 1.00 66.75 101 PRO A CA 1
ATOM 790 C C . PRO A 1 101 ? 11.890 12.241 13.442 1.00 66.75 101 PRO A C 1
ATOM 792 O O . PRO A 1 101 ? 11.689 13.399 13.810 1.00 66.75 101 PRO A O 1
ATOM 795 N N . ASP A 1 102 ? 11.040 11.248 13.693 1.00 70.44 102 ASP A N 1
ATOM 796 C CA . ASP A 1 102 ? 9.917 11.375 14.616 1.00 70.44 102 ASP A CA 1
ATOM 797 C C . ASP A 1 102 ? 10.379 10.910 16.008 1.00 70.44 102 ASP A C 1
ATOM 799 O O . ASP A 1 102 ? 10.647 9.718 16.184 1.00 70.44 102 ASP A O 1
ATOM 803 N N . PRO A 1 103 ? 10.498 11.814 16.998 1.00 67.81 103 PRO A N 1
ATOM 804 C CA . PRO A 1 103 ? 10.966 11.462 18.337 1.00 67.81 103 PRO A CA 1
ATOM 805 C C . PRO A 1 103 ? 9.989 10.555 19.101 1.00 67.81 103 PRO A C 1
ATOM 807 O O . PRO A 1 103 ? 10.358 10.025 20.146 1.00 67.81 103 PRO A O 1
ATOM 810 N N . SER A 1 104 ? 8.755 10.380 18.614 1.00 69.50 104 SER A N 1
ATOM 811 C CA . SER A 1 104 ? 7.770 9.464 19.199 1.00 69.50 104 SER A CA 1
ATOM 812 C C . SER A 1 104 ? 7.922 8.013 18.724 1.00 69.50 104 SER A C 1
ATOM 814 O O . SER A 1 104 ? 7.341 7.112 19.332 1.00 69.50 104 SER A O 1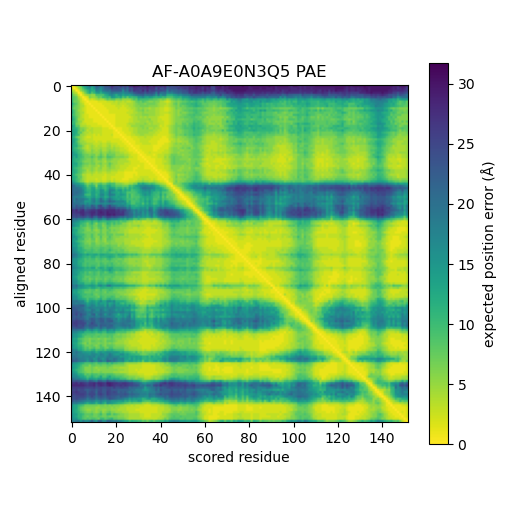
ATOM 816 N N . LEU A 1 105 ? 8.714 7.762 17.673 1.00 66.50 105 LEU A N 1
ATOM 817 C CA . LEU A 1 105 ? 8.954 6.422 17.144 1.00 66.50 105 LEU A CA 1
ATOM 818 C C . LEU A 1 105 ? 10.250 5.816 17.715 1.00 66.50 105 LEU A C 1
ATOM 820 O O . LEU A 1 105 ? 11.267 6.501 17.810 1.00 66.50 105 LEU A O 1
ATOM 824 N N . PRO A 1 106 ? 10.263 4.507 18.041 1.00 61.50 106 PRO A N 1
ATOM 825 C CA . PRO A 1 106 ? 11.430 3.826 18.617 1.00 61.50 106 PRO A CA 1
ATOM 826 C C . PRO A 1 106 ? 12.623 3.722 17.652 1.00 61.50 106 PRO A C 1
ATOM 828 O O . PRO A 1 106 ? 13.735 3.389 18.057 1.00 61.50 106 PRO A O 1
ATOM 831 N N . SER A 1 107 ? 12.415 3.980 16.363 1.00 58.56 107 SER A N 1
ATOM 832 C CA . SER A 1 107 ? 13.472 4.110 15.363 1.00 58.56 107 SER A CA 1
ATOM 833 C C . SER A 1 107 ? 13.020 5.096 14.289 1.00 58.56 107 SER A C 1
ATOM 835 O O . SER A 1 107 ? 11.848 5.050 13.897 1.00 58.56 107 SER A O 1
ATOM 837 N N . PRO A 1 108 ? 13.909 5.980 13.797 1.00 58.72 108 PRO A N 1
ATOM 838 C CA . PRO A 1 108 ? 13.558 6.871 12.704 1.00 58.72 108 PRO A CA 1
ATOM 839 C C . PRO A 1 108 ? 13.188 6.018 11.481 1.00 58.72 108 PRO A C 1
ATOM 841 O O . PRO A 1 108 ? 13.925 5.083 11.148 1.00 58.72 108 PRO A O 1
ATOM 844 N N . PRO A 1 109 ? 12.048 6.284 10.820 1.00 61.97 109 PRO A N 1
ATOM 845 C CA . PRO A 1 109 ? 11.703 5.568 9.604 1.00 61.97 109 PRO A CA 1
ATOM 846 C C . PRO A 1 109 ? 12.810 5.764 8.564 1.00 61.97 109 PRO A C 1
ATOM 848 O O . PRO A 1 109 ? 13.370 6.851 8.441 1.00 61.97 109 PRO A O 1
ATOM 851 N N . ALA A 1 110 ? 13.124 4.719 7.797 1.00 67.69 110 ALA A N 1
ATOM 852 C CA . ALA A 1 110 ? 14.032 4.867 6.669 1.00 67.69 110 ALA A CA 1
ATOM 853 C C . ALA A 1 110 ? 13.448 5.888 5.677 1.00 67.69 110 ALA A C 1
ATOM 855 O O . ALA A 1 110 ? 12.284 5.773 5.268 1.00 67.69 110 ALA A O 1
ATOM 856 N N . ALA A 1 111 ? 14.256 6.882 5.298 1.00 79.44 111 ALA A N 1
ATOM 857 C CA . ALA A 1 111 ? 13.869 7.877 4.308 1.00 79.44 111 ALA A CA 1
ATOM 858 C C . ALA A 1 111 ? 13.399 7.168 3.030 1.00 79.44 111 ALA A C 1
ATOM 860 O O . ALA A 1 111 ? 14.126 6.387 2.419 1.00 79.44 111 ALA A O 1
ATOM 861 N N . THR A 1 112 ? 12.153 7.422 2.643 1.00 85.94 112 THR A N 1
ATOM 862 C CA . THR A 1 112 ? 11.513 6.786 1.496 1.00 85.94 112 THR A CA 1
ATOM 863 C C . THR A 1 112 ? 11.581 7.740 0.312 1.00 85.94 112 THR A C 1
ATOM 865 O O . THR A 1 112 ? 10.868 8.744 0.288 1.00 85.94 112 THR A O 1
ATOM 868 N N . LEU A 1 113 ? 12.438 7.422 -0.663 1.00 89.12 113 LEU A N 1
ATOM 869 C CA . LEU A 1 113 ? 12.555 8.136 -1.937 1.00 89.12 113 LEU A CA 1
ATOM 870 C C . LEU A 1 113 ? 12.131 7.208 -3.081 1.00 89.12 113 LEU A C 1
ATOM 872 O O . LEU A 1 113 ? 12.900 6.337 -3.500 1.00 89.12 113 LEU A O 1
ATOM 876 N N .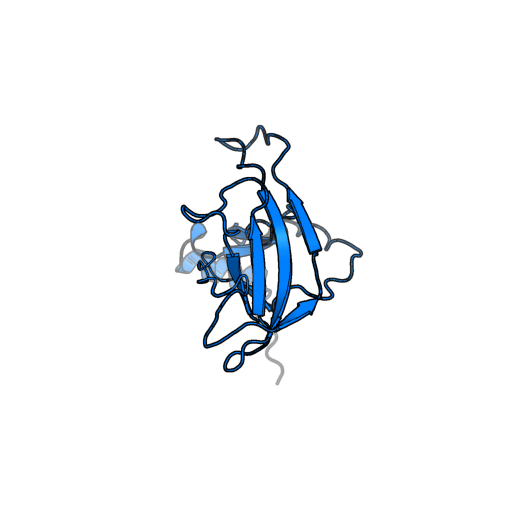 ARG A 1 114 ? 10.906 7.392 -3.580 1.00 90.94 114 ARG A N 1
ATOM 877 C CA . ARG A 1 114 ? 10.301 6.549 -4.623 1.00 90.94 114 ARG A CA 1
ATOM 878 C C . ARG A 1 114 ? 9.792 7.404 -5.783 1.00 90.94 114 ARG A C 1
ATOM 880 O O . ARG A 1 114 ? 9.200 8.460 -5.565 1.00 90.94 114 ARG A O 1
ATOM 887 N N . ASP A 1 115 ? 9.985 6.917 -7.004 1.00 92.38 115 ASP A N 1
ATOM 888 C CA . ASP A 1 115 ? 9.299 7.437 -8.190 1.00 92.38 115 ASP A CA 1
ATOM 889 C C . ASP A 1 115 ? 8.152 6.479 -8.530 1.00 92.38 115 ASP A C 1
ATOM 891 O O . ASP A 1 115 ? 8.414 5.337 -8.912 1.00 92.38 115 ASP A O 1
ATOM 895 N N . TYR A 1 116 ? 6.904 6.927 -8.387 1.00 93.75 116 TYR A N 1
ATOM 896 C CA . TYR A 1 116 ? 5.712 6.145 -8.721 1.00 93.75 116 TYR A CA 1
ATOM 897 C C . TYR A 1 116 ? 5.240 6.396 -10.146 1.00 93.75 116 TYR A C 1
ATOM 899 O O . TYR A 1 116 ? 5.352 7.502 -10.681 1.00 93.75 116 TYR A O 1
ATOM 907 N N . PHE A 1 117 ? 4.649 5.364 -10.731 1.00 93.75 117 PHE A N 1
ATOM 908 C CA . PHE A 1 117 ? 4.127 5.373 -12.082 1.00 93.75 117 PHE A CA 1
ATOM 909 C C . PHE A 1 117 ? 2.811 4.607 -12.159 1.00 93.75 117 PHE A C 1
ATOM 911 O O . PHE A 1 117 ? 2.629 3.564 -11.526 1.00 93.75 117 PHE A O 1
ATOM 918 N N . LEU A 1 118 ? 1.911 5.111 -12.999 1.00 94.00 118 LEU A N 1
ATOM 919 C CA . LEU A 1 118 ? 0.772 4.346 -13.482 1.00 94.00 118 LEU A CA 1
ATOM 920 C C . LEU A 1 118 ? 1.238 3.531 -14.684 1.00 94.00 118 LEU A C 1
ATOM 922 O O . LEU A 1 118 ? 1.745 4.102 -15.653 1.00 94.00 118 LEU A O 1
ATOM 926 N N . ALA A 1 119 ? 1.025 2.223 -14.653 1.00 94.56 119 ALA A N 1
ATOM 927 C CA . ALA A 1 119 ? 1.344 1.349 -15.768 1.00 94.56 119 ALA A CA 1
ATOM 928 C C . ALA A 1 119 ? 0.168 0.435 -16.113 1.00 94.56 119 ALA A C 1
ATOM 930 O O . ALA A 1 119 ? -0.731 0.190 -15.307 1.00 94.56 119 ALA A O 1
ATOM 931 N N . ARG A 1 120 ? 0.174 -0.073 -17.342 1.00 93.75 120 ARG A N 1
ATOM 932 C CA . ARG A 1 120 ? -0.770 -1.079 -17.824 1.00 93.75 120 ARG A CA 1
ATOM 933 C C . ARG A 1 120 ? -0.026 -2.373 -18.109 1.00 93.75 120 ARG A C 1
ATOM 935 O O . ARG A 1 120 ? 0.968 -2.364 -18.833 1.00 93.75 120 ARG A O 1
ATOM 942 N N . SER A 1 121 ? -0.532 -3.464 -17.546 1.00 88.50 121 SER A N 1
ATOM 943 C CA . SER A 1 121 ? -0.130 -4.822 -17.907 1.00 88.50 121 SER A CA 1
ATOM 944 C C . SER A 1 121 ? -0.942 -5.313 -19.104 1.00 88.50 121 SER A C 1
ATOM 946 O O . SER A 1 121 ? -2.046 -4.834 -19.363 1.00 88.50 121 SER A O 1
ATOM 948 N N . ALA A 1 122 ? -0.395 -6.282 -19.838 1.00 84.69 122 ALA A N 1
ATOM 949 C CA . ALA A 1 122 ? -1.102 -6.947 -20.925 1.00 84.69 122 ALA A CA 1
ATOM 950 C C . ALA A 1 122 ? -2.308 -7.771 -20.432 1.00 84.69 122 ALA A C 1
ATOM 952 O O . ALA A 1 122 ? -3.269 -7.950 -21.177 1.00 84.69 122 ALA A O 1
ATOM 953 N N . ARG A 1 123 ? -2.257 -8.283 -19.193 1.00 80.50 123 ARG A N 1
ATOM 954 C CA . ARG A 1 123 ? -3.273 -9.194 -18.628 1.00 80.50 123 ARG A CA 1
ATOM 955 C C . ARG A 1 123 ? -3.944 -8.681 -17.359 1.00 80.50 123 ARG A C 1
ATOM 957 O O . ARG A 1 123 ? -5.039 -9.136 -17.041 1.00 80.50 123 ARG A O 1
ATOM 964 N N . SER A 1 124 ? -3.298 -7.762 -16.650 1.00 74.69 124 SER A N 1
ATOM 965 C CA . SER A 1 124 ? -3.817 -7.167 -15.419 1.00 74.69 124 SER A CA 1
ATOM 966 C C . SER A 1 124 ? -4.404 -5.770 -15.682 1.00 74.69 124 SER A C 1
ATOM 968 O O . SER A 1 124 ? -4.037 -5.129 -16.674 1.00 74.69 124 SER A O 1
ATOM 970 N N . PRO A 1 125 ? -5.318 -5.277 -14.821 1.00 84.44 125 PRO A N 1
ATOM 971 C CA . PRO A 1 125 ? -5.810 -3.904 -14.899 1.00 84.44 125 PRO A CA 1
ATOM 972 C C . PRO A 1 125 ? -4.671 -2.891 -14.696 1.00 84.44 125 PRO A C 1
ATOM 974 O O . PRO A 1 125 ? -3.487 -3.228 -14.634 1.00 84.44 125 PRO A O 1
ATOM 977 N N . LEU A 1 126 ? -5.024 -1.611 -14.627 1.00 92.81 126 LEU A N 1
ATOM 978 C CA . LEU A 1 126 ? -4.068 -0.565 -14.289 1.00 92.81 126 LEU A CA 1
ATOM 979 C C . LEU A 1 126 ? -3.379 -0.880 -12.955 1.00 92.81 126 LEU A C 1
ATOM 981 O O . LEU A 1 126 ? -4.031 -1.218 -11.964 1.00 92.81 126 LEU A O 1
ATOM 985 N N . VAL A 1 127 ? -2.055 -0.754 -12.945 1.00 94.44 127 VAL A N 1
ATOM 986 C CA . VAL A 1 127 ? -1.210 -1.024 -11.784 1.00 94.44 127 VAL A CA 1
ATOM 987 C C . VAL A 1 127 ? -0.410 0.204 -11.393 1.00 94.44 127 VAL A C 1
ATOM 989 O O . VAL A 1 127 ? -0.061 1.048 -12.222 1.00 94.44 127 VAL A O 1
ATOM 992 N N . TRP A 1 128 ? -0.112 0.281 -10.105 1.00 94.50 128 TRP A N 1
ATOM 993 C CA . TRP A 1 128 ? 0.695 1.326 -9.512 1.00 94.50 128 TRP A CA 1
ATOM 994 C C . TRP A 1 128 ? 2.029 0.737 -9.076 1.00 94.50 128 TRP A C 1
ATOM 996 O O . TRP A 1 128 ? 2.095 -0.088 -8.158 1.00 94.50 128 TRP A O 1
ATOM 1006 N N . ILE A 1 129 ? 3.080 1.132 -9.785 1.00 95.00 129 ILE A N 1
ATOM 1007 C CA . ILE A 1 129 ? 4.433 0.617 -9.595 1.00 95.00 129 ILE A CA 1
ATOM 1008 C C . ILE A 1 129 ? 5.356 1.750 -9.170 1.00 95.00 129 ILE A C 1
ATOM 1010 O O . ILE A 1 129 ? 5.090 2.916 -9.458 1.00 95.00 129 ILE A O 1
ATOM 1014 N N . TYR A 1 130 ? 6.464 1.420 -8.525 1.00 94.06 130 TYR A N 1
ATOM 1015 C CA . TYR A 1 130 ? 7.509 2.388 -8.232 1.00 94.06 130 TYR A CA 1
ATOM 1016 C C . TYR A 1 130 ? 8.895 1.810 -8.455 1.00 94.06 130 TYR A C 1
ATOM 1018 O O . TYR A 1 130 ? 9.078 0.596 -8.511 1.00 94.06 130 TYR A O 1
ATOM 1026 N N . ARG A 1 131 ? 9.877 2.704 -8.531 1.00 92.31 131 ARG A N 1
ATOM 1027 C CA . ARG A 1 131 ? 11.294 2.368 -8.371 1.00 92.31 131 ARG A CA 1
ATOM 1028 C C . ARG A 1 131 ? 11.893 3.145 -7.206 1.00 92.31 131 ARG A C 1
ATOM 1030 O O . ARG A 1 131 ? 11.484 4.283 -6.944 1.00 92.31 131 ARG A O 1
ATOM 1037 N N . GLU A 1 132 ? 12.849 2.544 -6.513 1.00 88.94 132 GLU A N 1
ATOM 1038 C CA . GLU A 1 132 ? 13.582 3.215 -5.435 1.00 88.94 132 GLU A CA 1
ATOM 1039 C C . GLU A 1 132 ? 14.725 4.064 -5.994 1.00 88.94 132 GLU A C 1
ATOM 1041 O O . GLU A 1 132 ? 15.336 3.726 -7.007 1.00 88.94 132 GLU A O 1
ATOM 1046 N N . ARG A 1 133 ? 14.996 5.203 -5.347 1.00 84.75 133 ARG A N 1
ATOM 1047 C CA . ARG A 1 133 ? 16.083 6.115 -5.748 1.00 84.75 133 ARG A CA 1
ATOM 1048 C C . ARG A 1 133 ? 17.357 5.961 -4.919 1.00 84.75 133 ARG A C 1
ATOM 1050 O O . ARG A 1 133 ? 18.427 6.302 -5.409 1.00 84.75 133 ARG A O 1
ATOM 1057 N N . LEU A 1 134 ? 17.234 5.522 -3.665 1.00 70.06 134 LEU A N 1
ATOM 1058 C CA . LEU A 1 134 ? 18.340 5.448 -2.697 1.00 70.06 134 LEU A CA 1
ATOM 1059 C C . LEU A 1 134 ? 18.930 4.040 -2.579 1.00 70.06 134 LEU A C 1
ATOM 1061 O O . LEU A 1 134 ? 20.121 3.899 -2.314 1.00 70.06 134 LEU A O 1
ATOM 1065 N N . VAL A 1 135 ? 18.106 3.008 -2.776 1.00 58.75 135 VAL A N 1
ATOM 1066 C CA . VAL A 1 135 ? 18.503 1.610 -2.626 1.00 58.75 135 VAL A CA 1
ATOM 1067 C C . VAL A 1 135 ? 18.538 0.964 -4.004 1.00 58.75 135 VAL A C 1
ATOM 1069 O O . VAL A 1 135 ? 17.515 0.829 -4.663 1.00 58.75 135 VAL A O 1
ATOM 1072 N N . GLY A 1 136 ? 19.749 0.581 -4.402 1.00 54.16 136 GLY A N 1
ATOM 1073 C CA . GLY A 1 136 ? 20.032 -0.508 -5.327 1.00 54.16 136 GLY A CA 1
ATOM 1074 C C . GLY A 1 136 ? 19.540 -0.339 -6.760 1.00 54.16 136 GLY A C 1
ATOM 1075 O O . GLY A 1 136 ? 18.378 -0.554 -7.098 1.00 54.16 136 GLY A O 1
ATOM 1076 N N . ALA A 1 137 ? 20.506 -0.138 -7.646 1.00 54.09 137 ALA A N 1
ATOM 1077 C CA . ALA A 1 137 ? 20.496 -0.990 -8.813 1.00 54.09 137 ALA A CA 1
ATOM 1078 C C . ALA A 1 137 ? 20.680 -2.452 -8.348 1.00 54.09 137 ALA A C 1
ATOM 1080 O O . ALA A 1 137 ? 21.394 -2.693 -7.370 1.00 54.09 137 ALA A O 1
ATOM 1081 N N . ASP A 1 138 ? 20.030 -3.414 -8.996 1.00 59.19 138 ASP A N 1
ATOM 1082 C CA . ASP A 1 138 ? 20.313 -4.831 -8.772 1.00 59.19 138 ASP A CA 1
ATOM 1083 C C . ASP A 1 138 ? 21.790 -5.153 -9.088 1.00 59.19 138 ASP A C 1
ATOM 1085 O O . ASP A 1 138 ? 22.551 -4.309 -9.570 1.00 59.19 138 ASP A O 1
ATOM 1089 N N . SER A 1 139 ? 22.218 -6.394 -8.843 1.00 55.66 139 SER A N 1
ATOM 1090 C CA . SER A 1 139 ? 23.577 -6.876 -9.150 1.00 55.66 139 SER A CA 1
ATOM 1091 C C . SER A 1 139 ? 24.024 -6.599 -10.598 1.00 55.66 139 SER A C 1
ATOM 1093 O O . SER A 1 139 ? 25.214 -6.667 -10.899 1.00 55.66 139 SER A O 1
ATOM 1095 N N . HIS A 1 140 ? 23.072 -6.311 -11.491 1.00 55.91 140 HIS A N 1
ATOM 1096 C CA . HIS A 1 140 ? 23.251 -6.059 -12.914 1.00 55.91 140 HIS A CA 1
ATOM 1097 C C . HIS A 1 140 ? 23.114 -4.575 -13.298 1.00 55.91 140 HIS A C 1
ATOM 1099 O O . HIS A 1 140 ? 23.126 -4.254 -14.487 1.00 55.91 140 HIS A O 1
ATOM 1105 N N . GLY A 1 141 ? 23.012 -3.654 -12.335 1.00 62.47 141 GLY A N 1
ATOM 1106 C CA . GLY A 1 141 ? 22.935 -2.219 -12.611 1.00 62.47 141 GLY A CA 1
ATOM 1107 C C . GLY A 1 141 ? 21.540 -1.718 -13.021 1.00 62.47 141 GLY A C 1
ATOM 1108 O O . GLY A 1 141 ? 21.410 -0.553 -13.395 1.00 62.47 141 GLY A O 1
ATOM 1109 N N . SER A 1 142 ? 20.493 -2.544 -12.926 1.00 66.12 142 SER A N 1
ATOM 1110 C CA . SER A 1 142 ? 19.116 -2.163 -13.266 1.00 66.12 142 SER A CA 1
ATOM 1111 C C . SER A 1 142 ? 18.360 -1.635 -12.051 1.00 66.12 142 SER A C 1
ATOM 1113 O O . SER A 1 142 ? 18.463 -2.182 -10.959 1.00 66.12 142 SER A O 1
ATOM 1115 N N . ALA A 1 143 ? 17.570 -0.572 -12.229 1.00 75.50 143 ALA A N 1
ATOM 1116 C CA . ALA A 1 143 ? 16.739 -0.030 -11.153 1.00 75.50 143 ALA A CA 1
ATOM 1117 C C . ALA A 1 143 ? 15.781 -1.102 -10.604 1.00 75.50 143 ALA A C 1
ATOM 1119 O O . ALA A 1 143 ? 15.120 -1.788 -11.384 1.00 75.50 143 ALA A O 1
ATOM 1120 N N . MET A 1 144 ? 15.669 -1.217 -9.279 1.00 87.06 144 MET A N 1
ATOM 1121 C CA . MET A 1 144 ? 14.698 -2.118 -8.658 1.00 87.06 144 MET A CA 1
ATOM 1122 C C . MET A 1 144 ? 13.282 -1.545 -8.765 1.00 87.06 144 MET A C 1
ATOM 1124 O O . MET A 1 144 ? 13.004 -0.444 -8.281 1.00 87.06 144 MET A O 1
ATOM 1128 N N . TRP A 1 145 ? 12.391 -2.308 -9.397 1.00 93.31 145 TRP A N 1
ATOM 1129 C CA . TRP A 1 145 ? 10.982 -1.966 -9.571 1.00 93.31 145 TRP A CA 1
ATOM 1130 C C . TRP A 1 145 ? 10.101 -2.806 -8.659 1.00 93.31 145 TRP A C 1
ATOM 1132 O O . TRP A 1 145 ? 10.363 -3.986 -8.439 1.00 93.31 145 TRP A O 1
ATOM 1142 N N . PHE A 1 146 ? 9.016 -2.208 -8.186 1.00 94.56 146 PHE A N 1
ATOM 1143 C CA . PHE A 1 146 ? 8.059 -2.849 -7.301 1.00 94.56 146 PHE A CA 1
ATOM 1144 C C . PHE A 1 146 ? 6.630 -2.522 -7.721 1.00 94.56 146 PHE A C 1
ATOM 1146 O O . PHE A 1 146 ? 6.315 -1.385 -8.067 1.00 94.56 146 PHE A O 1
ATOM 1153 N N . LEU A 1 147 ? 5.749 -3.512 -7.648 1.00 95.25 147 LEU A N 1
ATOM 1154 C CA . LEU A 1 147 ? 4.304 -3.340 -7.678 1.00 95.25 147 LEU A CA 1
ATOM 1155 C C . LEU A 1 147 ? 3.816 -3.020 -6.267 1.00 95.25 147 LEU A C 1
ATOM 1157 O O . LEU A 1 147 ? 4.096 -3.774 -5.337 1.00 95.25 147 LEU A O 1
ATOM 1161 N N . GLN A 1 148 ? 3.062 -1.933 -6.108 1.00 94.88 148 GLN A N 1
ATOM 1162 C CA . GLN A 1 148 ? 2.519 -1.537 -4.808 1.00 94.88 148 GLN A CA 1
ATOM 1163 C C . GLN A 1 148 ? 0.994 -1.475 -4.768 1.00 94.88 148 GLN A C 1
ATOM 1165 O O . GLN A 1 148 ? 0.421 -1.651 -3.696 1.00 94.88 148 GLN A O 1
ATOM 1170 N N . GLY A 1 149 ? 0.317 -1.249 -5.892 1.00 93.75 149 GLY A N 1
ATOM 1171 C CA . GLY A 1 149 ? -1.140 -1.181 -5.881 1.00 93.75 149 GLY A CA 1
ATOM 1172 C C . GLY A 1 149 ? -1.804 -1.500 -7.207 1.00 93.75 149 GLY A C 1
ATOM 1173 O O . GLY A 1 149 ? -1.160 -1.563 -8.254 1.00 93.75 149 GLY A O 1
ATOM 1174 N N . ILE A 1 150 ? -3.116 -1.696 -7.134 1.00 92.81 150 ILE A N 1
ATOM 1175 C CA . ILE A 1 150 ? -3.991 -2.018 -8.261 1.00 92.81 150 ILE A CA 1
ATOM 1176 C C . ILE A 1 150 ? -5.194 -1.070 -8.270 1.00 92.81 150 ILE A C 1
ATOM 1178 O O . ILE A 1 150 ? -5.698 -0.666 -7.216 1.00 92.81 150 ILE A O 1
ATOM 1182 N N . PHE A 1 151 ? -5.644 -0.705 -9.465 1.00 89.81 151 PHE A N 1
ATOM 1183 C CA . PHE A 1 151 ? -6.859 0.082 -9.667 1.00 89.81 151 PHE A CA 1
ATOM 1184 C C . PHE A 1 151 ? -8.044 -0.854 -9.949 1.00 89.81 151 PHE A C 1
ATOM 1186 O O . PHE A 1 151 ? -7.864 -1.880 -10.611 1.00 89.81 151 PHE A O 1
ATOM 1193 N N . ALA A 1 152 ? -9.221 -0.508 -9.415 1.00 78.75 152 ALA A N 1
ATOM 1194 C CA . ALA A 1 152 ? -10.483 -1.230 -9.613 1.00 78.75 152 ALA A CA 1
ATOM 1195 C C . ALA A 1 152 ? -11.284 -0.682 -10.802 1.00 78.75 152 ALA A C 1
ATOM 1197 O O . ALA A 1 152 ? -11.174 0.537 -11.072 1.00 78.75 152 ALA A O 1
#

Foldseek 3Di:
DDPPDDPPVVVLVVCCVVVNQARAWDWAADPWPDPLRRIDTDRDDPVDDHDPDPDDDPPPDDAPDWDPDWAWFDADPLFTDDVHGKDFDDWQPWDWTQPDADPVDPDRPDTFTKGWTWIDHPPAAIWIKIWGDPDDDDVVNHTIMTTTHHHD

Sequence (152 aa):
EQHAGDPLAQTLERLSARLGADQVLRLQACADHRPEQRQAWVVASFAAKAPPAPKGWASELWPTWLLPQPQPLQVQHQVPQLDGPLTMLSGPQRLEAGWWPDPSLPSPPAATLRDYFLARSARSPLVWIYRERLVGADSHGSAMWFLQGIFA

Secondary structure (DSSP, 8-state):
----PPPHHHHHHHHHHHH-GGG-EEEEE-S-SSGGGSEEEEE--TT-PPPPPP-----TT--SEEEEEEEEEEEETTEEESSSBPEEEEEEEEEEES-S--TTSSSPPPPEEEEEEEEE-SSS-EEEEEEESSS-B-TTSPBPEEEEEE--